Protein AF-A0A359LML8-F1 (afdb_monomer_lite)

Sequence (127 aa):
MDSRDPAESAIEPLVRTELSRILSSPEFEGADRMSALLKYLVTTTIEGRSDHLKESVIGVQVFGREIGYDTKIDPVVRVSAGRLRQRLLKFYERTGEAPAVRIEIPKGSYVPEFAMVGQPPSDPAAA

Secondary structure (DSSP, 8-state):
-----HHHHHHHHHHHHHHHHHHTSTTTTT-HHHHHHHHHHHHHHHTT-GGG--HHHHHHHTT-PPTT--TTT-THHHHHHHHHHHHHHHHHHHH-S--SEEEE--TT----EEEEBTB--------

Structure (mmCIF, N/CA/C/O backbone):
data_AF-A0A359LML8-F1
#
_entry.id   AF-A0A359LML8-F1
#
loop_
_atom_site.group_PDB
_atom_site.id
_atom_site.type_symbol
_atom_site.label_atom_id
_atom_site.label_alt_id
_atom_site.label_comp_id
_atom_site.label_asym_id
_atom_site.label_entity_id
_atom_site.label_seq_id
_atom_site.pdbx_PDB_ins_code
_atom_site.Cartn_x
_atom_site.Cartn_y
_atom_site.Cartn_z
_atom_site.occupancy
_atom_site.B_iso_or_equiv
_atom_site.auth_seq_id
_atom_site.auth_comp_id
_atom_site.auth_asym_id
_atom_site.auth_atom_id
_atom_site.pdbx_PDB_model_num
ATOM 1 N N . MET A 1 1 ? -23.415 -14.329 -12.732 1.00 40.69 1 MET A N 1
ATOM 2 C CA . MET A 1 1 ? -22.200 -14.947 -12.166 1.00 40.69 1 MET A CA 1
ATOM 3 C C . MET A 1 1 ? -21.335 -13.822 -11.636 1.00 40.69 1 MET A C 1
ATOM 5 O O . MET A 1 1 ? -20.413 -13.400 -12.308 1.00 40.69 1 MET A O 1
ATOM 9 N N . ASP A 1 2 ? -21.711 -13.292 -10.480 1.00 41.03 2 ASP A N 1
ATOM 10 C CA . ASP A 1 2 ? -20.857 -12.436 -9.658 1.00 41.03 2 ASP A CA 1
ATOM 11 C C . ASP A 1 2 ? -21.148 -12.910 -8.234 1.00 41.03 2 ASP A C 1
ATOM 13 O O . ASP A 1 2 ? -22.014 -12.392 -7.532 1.00 41.03 2 ASP A O 1
ATOM 17 N N . SER A 1 3 ? -20.597 -14.081 -7.906 1.00 42.03 3 SER A N 1
ATOM 18 C CA . SER A 1 3 ? -20.692 -14.667 -6.569 1.00 42.03 3 SER A CA 1
ATOM 19 C C . SER A 1 3 ? -19.691 -13.936 -5.687 1.00 42.03 3 SER A C 1
ATOM 21 O O . SER A 1 3 ? -18.690 -14.509 -5.278 1.00 42.03 3 SER A O 1
ATOM 23 N N . ARG A 1 4 ? -19.902 -12.637 -5.482 1.00 53.78 4 ARG A N 1
ATOM 24 C CA . ARG A 1 4 ? -19.145 -11.890 -4.492 1.00 53.78 4 ARG A CA 1
ATOM 25 C C . ARG A 1 4 ? -19.693 -12.295 -3.134 1.00 53.78 4 ARG A C 1
ATOM 27 O O . ARG A 1 4 ? -20.880 -12.093 -2.869 1.00 53.78 4 ARG A O 1
ATOM 34 N N . ASP A 1 5 ? -18.855 -12.911 -2.307 1.00 56.78 5 ASP A N 1
ATOM 35 C CA . ASP A 1 5 ? -19.229 -13.298 -0.955 1.00 56.78 5 ASP A CA 1
ATOM 36 C C . ASP A 1 5 ? -19.874 -12.097 -0.234 1.00 56.78 5 ASP A C 1
ATOM 38 O O . ASP A 1 5 ? -19.299 -11.002 -0.202 1.00 56.78 5 ASP A O 1
ATOM 42 N N . PRO A 1 6 ? -21.084 -12.245 0.338 1.00 57.53 6 PRO A N 1
ATOM 43 C CA . PRO A 1 6 ? -21.812 -11.128 0.947 1.00 57.53 6 PRO A CA 1
ATOM 44 C C . PRO A 1 6 ? -21.038 -10.488 2.111 1.00 57.53 6 PRO A C 1
ATOM 46 O O . PRO A 1 6 ? -21.205 -9.300 2.389 1.00 57.53 6 PRO A O 1
ATOM 49 N N . ALA A 1 7 ? -20.138 -11.247 2.746 1.00 60.34 7 ALA A N 1
ATOM 50 C CA . ALA A 1 7 ? -19.206 -10.747 3.753 1.00 60.34 7 ALA A CA 1
ATOM 51 C C . ALA A 1 7 ? -18.164 -9.770 3.168 1.00 60.34 7 ALA A C 1
ATOM 53 O O . ALA A 1 7 ? -17.849 -8.757 3.791 1.00 60.34 7 ALA A O 1
ATOM 54 N N . GLU A 1 8 ? -17.682 -10.012 1.945 1.00 63.41 8 GLU A N 1
ATOM 55 C CA . GLU A 1 8 ? -16.683 -9.177 1.266 1.00 63.41 8 GLU A CA 1
ATOM 56 C C . GLU A 1 8 ? -17.264 -7.839 0.784 1.00 63.41 8 GLU A C 1
ATOM 58 O O . GLU A 1 8 ? -16.579 -6.813 0.738 1.00 63.41 8 GLU A O 1
ATOM 63 N N . SER A 1 9 ? -18.558 -7.814 0.454 1.00 69.88 9 SER A N 1
ATOM 64 C CA . SER A 1 9 ? -19.255 -6.567 0.123 1.00 69.88 9 SER A CA 1
ATOM 65 C C . SER A 1 9 ? -19.500 -5.685 1.351 1.00 69.88 9 SER A C 1
ATOM 67 O O . SER A 1 9 ? -19.533 -4.461 1.221 1.00 69.88 9 SER A O 1
ATOM 69 N N . ALA A 1 10 ? -19.650 -6.277 2.540 1.00 77.00 10 ALA A N 1
ATOM 70 C CA . ALA A 1 10 ? -19.882 -5.539 3.781 1.00 77.00 10 ALA A CA 1
ATOM 71 C C . ALA A 1 10 ? -18.608 -4.863 4.325 1.00 77.00 10 ALA A C 1
ATOM 73 O O . ALA A 1 10 ? -18.699 -3.814 4.965 1.00 77.00 10 ALA A O 1
ATOM 74 N N . ILE A 1 11 ? -17.421 -5.420 4.046 1.00 83.00 11 ILE A N 1
ATOM 75 C CA . ILE A 1 11 ? -16.136 -4.849 4.490 1.00 83.00 11 ILE A CA 1
ATOM 76 C C . ILE A 1 11 ? -15.568 -3.783 3.560 1.00 83.00 11 ILE A C 1
ATOM 78 O O . ILE A 1 11 ? -14.766 -2.973 4.013 1.00 83.00 11 ILE A O 1
ATOM 82 N N . GLU A 1 12 ? -15.981 -3.729 2.290 1.00 87.19 12 GLU A N 1
ATOM 83 C CA . GLU A 1 12 ? -15.507 -2.722 1.328 1.00 87.19 12 GLU A CA 1
ATOM 84 C C . GLU A 1 12 ? -15.507 -1.278 1.880 1.00 87.19 12 GLU A C 1
ATOM 86 O O . GLU A 1 12 ? -14.471 -0.608 1.783 1.00 87.19 12 GLU A O 1
ATOM 91 N N . PRO A 1 13 ? -16.598 -0.762 2.487 1.00 88.75 13 PRO A N 1
ATOM 92 C CA . PRO A 1 13 ? -16.595 0.590 3.050 1.00 88.75 13 PRO A CA 1
ATOM 93 C C . PRO A 1 13 ? -15.630 0.748 4.236 1.00 88.75 13 PRO A C 1
ATOM 95 O O . PRO A 1 13 ? -15.017 1.810 4.386 1.00 88.75 13 PRO A O 1
ATOM 98 N N . LEU A 1 14 ? -15.447 -0.296 5.051 1.00 89.69 14 LEU A N 1
ATOM 99 C CA . LEU A 1 14 ? -14.494 -0.294 6.166 1.00 89.69 14 LEU A CA 1
ATOM 100 C C . LEU A 1 14 ? -13.058 -0.234 5.638 1.00 89.69 14 LEU A C 1
ATOM 102 O O . LEU A 1 14 ? -12.271 0.595 6.086 1.00 89.69 14 LEU A O 1
ATOM 106 N N . VAL A 1 15 ? -12.747 -1.047 4.627 1.00 90.81 15 VAL A N 1
ATOM 107 C CA . VAL A 1 15 ? -11.435 -1.098 3.970 1.00 90.81 15 VAL A CA 1
ATOM 108 C C . VAL A 1 15 ? -11.092 0.244 3.334 1.00 90.81 15 VAL A C 1
ATOM 110 O O . VAL A 1 15 ? -9.975 0.732 3.485 1.00 90.81 15 VAL A O 1
ATOM 113 N N . ARG A 1 16 ? -12.049 0.884 2.653 1.00 90.44 16 ARG A N 1
ATOM 114 C CA . ARG A 1 16 ? -11.850 2.223 2.078 1.00 90.44 16 ARG A CA 1
ATOM 115 C C . ARG A 1 16 ? -11.600 3.283 3.146 1.00 90.44 16 ARG A C 1
ATOM 117 O O . ARG A 1 16 ? -10.723 4.124 2.966 1.00 90.44 16 ARG A O 1
ATOM 124 N N . THR A 1 17 ? -12.347 3.232 4.246 1.00 90.69 17 THR A N 1
ATOM 125 C CA . THR A 1 17 ? -12.169 4.155 5.376 1.00 90.69 17 THR A CA 1
ATOM 126 C C . THR A 1 17 ? -10.782 4.000 5.990 1.00 90.69 17 THR A C 1
ATOM 128 O O . THR A 1 17 ? -10.086 4.991 6.211 1.00 90.69 17 THR A O 1
ATOM 131 N N . GLU A 1 18 ? -10.356 2.759 6.210 1.00 90.62 18 GLU A N 1
ATOM 132 C CA . GLU A 1 18 ? -9.043 2.447 6.761 1.00 90.62 18 GLU A CA 1
ATOM 133 C C . GLU A 1 18 ? -7.912 2.856 5.814 1.00 90.62 18 GLU A C 1
ATOM 135 O O . GLU A 1 18 ? -6.951 3.501 6.230 1.00 90.62 18 GLU A O 1
ATOM 140 N N . LEU A 1 19 ? -8.055 2.577 4.515 1.00 92.12 19 LEU A N 1
ATOM 141 C CA . LEU A 1 19 ? -7.123 3.047 3.495 1.00 92.12 19 LEU A CA 1
ATOM 142 C C . LEU A 1 19 ? -6.958 4.569 3.568 1.00 92.12 19 LEU A C 1
ATOM 144 O O . LEU A 1 19 ? -5.833 5.056 3.602 1.00 92.12 19 LEU A O 1
ATOM 148 N N . SER A 1 20 ? -8.056 5.326 3.621 1.00 90.81 20 SER A N 1
ATOM 149 C CA . SER A 1 20 ? -7.994 6.783 3.757 1.00 90.81 20 SER A CA 1
ATOM 150 C C . SER A 1 20 ? -7.273 7.218 5.036 1.00 90.81 20 SER A C 1
ATOM 152 O O . SER A 1 20 ? -6.448 8.125 4.966 1.00 90.81 20 SER A O 1
ATOM 154 N N . ARG A 1 21 ? -7.504 6.551 6.177 1.00 89.75 21 ARG A N 1
ATOM 155 C CA . ARG A 1 21 ? -6.776 6.828 7.430 1.00 89.75 21 ARG A CA 1
ATOM 156 C C . ARG A 1 21 ? -5.272 6.609 7.283 1.00 89.75 21 ARG A C 1
ATOM 158 O O . ARG A 1 21 ? -4.495 7.477 7.676 1.00 89.75 21 ARG A O 1
ATOM 165 N N . ILE A 1 22 ? -4.866 5.491 6.681 1.00 89.94 22 ILE A N 1
ATOM 166 C CA . ILE A 1 22 ? -3.453 5.175 6.439 1.00 89.94 22 ILE A CA 1
ATOM 167 C C . ILE A 1 22 ? -2.826 6.220 5.510 1.00 89.94 22 ILE A C 1
ATOM 169 O O . ILE A 1 22 ? -1.750 6.732 5.802 1.00 89.94 22 ILE A O 1
ATOM 173 N N . LEU A 1 23 ? -3.494 6.568 4.407 1.00 89.88 23 LEU A N 1
ATOM 174 C CA . LEU A 1 23 ? -2.984 7.535 3.429 1.00 89.88 23 LEU A CA 1
ATOM 175 C C . LEU A 1 23 ? -2.869 8.959 3.991 1.00 89.88 23 LEU A C 1
ATOM 177 O O . LEU A 1 23 ? -2.000 9.708 3.554 1.00 89.88 23 LEU A O 1
ATOM 181 N N . SER A 1 24 ? -3.719 9.321 4.952 1.00 88.69 24 SER A N 1
ATOM 182 C CA . SER A 1 24 ? -3.653 10.595 5.677 1.00 88.69 24 SER A CA 1
ATOM 183 C C . SER A 1 24 ? -2.695 10.573 6.873 1.00 88.69 24 SER A C 1
ATOM 185 O O . SER A 1 24 ? -2.579 11.575 7.574 1.00 88.69 24 SER A O 1
ATOM 187 N N . SER A 1 25 ? -2.018 9.453 7.139 1.00 87.75 25 SER A N 1
ATOM 188 C CA . SER A 1 25 ? -1.056 9.364 8.235 1.00 87.75 25 SER A CA 1
ATOM 189 C C . SER A 1 25 ? 0.305 9.968 7.855 1.00 87.75 25 SER A C 1
ATOM 191 O O . SER A 1 25 ? 0.723 9.849 6.701 1.00 87.75 25 SER A O 1
ATOM 193 N N . PRO A 1 26 ? 1.058 10.532 8.817 1.00 86.12 26 PRO A N 1
ATOM 194 C CA . PRO A 1 26 ? 2.414 11.040 8.587 1.00 86.12 26 PRO A CA 1
ATOM 195 C C . PRO A 1 26 ? 3.398 9.990 8.043 1.00 86.12 26 PRO A C 1
ATOM 197 O O . PRO A 1 26 ? 4.393 10.337 7.413 1.00 86.12 26 PRO A O 1
ATOM 200 N N . GLU A 1 27 ? 3.123 8.693 8.209 1.00 85.75 27 GLU A N 1
ATOM 201 C CA . GLU A 1 27 ? 3.934 7.611 7.636 1.00 85.75 27 GLU A CA 1
ATOM 202 C C . GLU A 1 27 ? 3.833 7.560 6.099 1.00 85.75 27 GLU A C 1
ATOM 204 O O . GLU A 1 27 ? 4.744 7.064 5.420 1.00 85.75 27 GLU A O 1
ATOM 209 N N . PHE A 1 28 ? 2.716 8.051 5.561 1.00 86.19 28 PHE A N 1
ATOM 210 C CA . PHE A 1 28 ? 2.382 8.095 4.138 1.00 86.19 28 PHE A CA 1
ATOM 211 C C . PHE A 1 28 ? 2.328 9.519 3.573 1.00 86.19 28 PHE A C 1
ATOM 213 O O . PHE A 1 28 ? 2.348 9.692 2.351 1.00 86.19 28 PHE A O 1
ATOM 220 N N . GLU A 1 29 ? 2.336 10.528 4.439 1.00 82.94 29 GLU A N 1
ATOM 221 C CA . GLU A 1 29 ? 2.447 11.934 4.076 1.00 82.94 29 GLU A CA 1
ATOM 222 C C . GLU A 1 29 ? 3.763 12.187 3.315 1.00 82.94 29 GLU A C 1
ATOM 224 O O . GLU A 1 29 ? 4.850 11.782 3.732 1.00 82.94 29 GLU A O 1
ATOM 229 N N . GLY A 1 30 ? 3.661 12.780 2.121 1.00 81.38 30 GLY A N 1
ATOM 230 C CA . GLY A 1 30 ? 4.803 13.004 1.223 1.00 81.38 30 GLY A CA 1
ATOM 231 C C . GLY A 1 30 ? 5.334 11.753 0.509 1.00 81.38 30 GLY A C 1
ATOM 232 O O . GLY A 1 30 ? 6.406 11.792 -0.096 1.00 81.38 30 GLY A O 1
ATOM 233 N N . ALA A 1 31 ? 4.620 10.625 0.571 1.00 85.38 31 ALA A N 1
ATOM 234 C CA . ALA A 1 31 ? 5.014 9.388 -0.090 1.00 85.38 31 ALA A CA 1
ATOM 235 C C . ALA A 1 31 ? 4.064 8.958 -1.209 1.00 85.38 31 ALA A C 1
ATOM 237 O O . ALA A 1 31 ? 3.603 7.813 -1.229 1.00 85.38 31 ALA A O 1
ATOM 238 N N . ASP A 1 32 ? 3.848 9.839 -2.184 1.00 85.38 32 ASP A N 1
ATOM 239 C CA . ASP A 1 32 ? 2.930 9.651 -3.313 1.00 85.38 32 ASP A CA 1
ATOM 240 C C . ASP A 1 32 ? 3.022 8.269 -3.962 1.00 85.38 32 ASP A C 1
ATOM 242 O O . ASP A 1 32 ? 2.008 7.627 -4.216 1.00 85.38 32 ASP A O 1
ATOM 246 N N . ARG A 1 33 ? 4.239 7.749 -4.159 1.00 87.00 33 ARG A N 1
ATOM 247 C CA . ARG A 1 33 ? 4.442 6.438 -4.793 1.00 87.00 33 ARG A CA 1
ATOM 248 C C . ARG A 1 33 ? 3.966 5.263 -3.935 1.00 87.00 33 ARG A C 1
ATOM 250 O O . ARG A 1 33 ? 3.443 4.290 -4.469 1.00 87.00 33 ARG A O 1
ATOM 257 N N . MET A 1 34 ? 4.144 5.334 -2.615 1.00 88.38 34 MET A N 1
ATOM 258 C CA . MET A 1 34 ? 3.683 4.284 -1.693 1.00 88.38 34 MET A CA 1
ATOM 259 C C . MET A 1 34 ? 2.179 4.381 -1.469 1.00 88.38 34 MET A C 1
ATOM 261 O O . MET A 1 34 ? 1.502 3.359 -1.413 1.00 88.38 34 MET A O 1
ATOM 265 N N . SER A 1 35 ? 1.665 5.607 -1.405 1.00 90.69 35 SER A N 1
ATOM 266 C CA . SER A 1 35 ? 0.239 5.903 -1.341 1.00 90.69 35 SER A CA 1
ATOM 267 C C . SER A 1 35 ? -0.492 5.397 -2.587 1.00 90.69 35 SER A C 1
ATOM 269 O O . SER A 1 35 ? -1.509 4.714 -2.473 1.00 90.69 35 SER A O 1
ATOM 271 N N . ALA A 1 36 ? 0.070 5.638 -3.776 1.00 91.00 36 ALA A N 1
ATOM 272 C CA . ALA A 1 36 ? -0.437 5.111 -5.039 1.00 91.00 36 ALA A CA 1
ATOM 273 C C . ALA A 1 36 ? -0.400 3.578 -5.075 1.00 91.00 36 ALA A C 1
ATOM 275 O O . ALA A 1 36 ? -1.390 2.963 -5.463 1.00 91.00 36 ALA A O 1
ATOM 276 N N . LEU A 1 37 ? 0.700 2.963 -4.619 1.00 91.44 37 LEU A N 1
ATOM 277 C CA . LEU A 1 37 ? 0.808 1.508 -4.527 1.00 91.44 37 LEU A CA 1
ATOM 278 C C . LEU A 1 37 ? -0.285 0.928 -3.627 1.00 91.44 37 LEU A C 1
ATOM 280 O O . LEU A 1 37 ? -1.059 0.097 -4.085 1.00 91.44 37 LEU A O 1
ATOM 284 N N . LEU A 1 38 ? -0.386 1.384 -2.377 1.00 91.75 38 LEU A N 1
ATOM 285 C CA . LEU A 1 38 ? -1.375 0.871 -1.429 1.00 91.75 38 LEU A CA 1
ATOM 286 C C . LEU A 1 38 ? -2.801 1.044 -1.958 1.00 91.75 38 LEU A C 1
ATOM 288 O O . LEU A 1 38 ? -3.585 0.097 -1.946 1.00 91.75 38 LEU A O 1
ATOM 292 N N . LYS A 1 39 ? -3.117 2.232 -2.485 1.00 91.75 39 LYS A N 1
ATOM 293 C CA . LYS A 1 39 ? -4.422 2.520 -3.081 1.00 91.75 39 LYS A CA 1
ATOM 294 C C . LYS A 1 39 ? -4.734 1.580 -4.242 1.00 91.75 39 LYS A C 1
ATOM 296 O O . LYS A 1 39 ? -5.850 1.070 -4.312 1.00 91.75 39 LYS A O 1
ATOM 301 N N . TYR A 1 40 ? -3.768 1.339 -5.127 1.00 92.06 40 TYR A N 1
ATOM 302 C CA . TYR A 1 40 ? -3.929 0.436 -6.262 1.00 92.06 40 TYR A CA 1
ATOM 303 C C . TYR A 1 40 ? -4.178 -1.004 -5.807 1.00 92.06 40 TYR A C 1
ATOM 305 O O . TYR A 1 40 ? -5.140 -1.622 -6.257 1.00 92.06 40 TYR A O 1
ATOM 313 N N . LEU A 1 41 ? -3.367 -1.513 -4.874 1.00 91.69 41 LEU A N 1
ATOM 314 C CA . LEU A 1 41 ? -3.506 -2.865 -4.330 1.00 91.69 41 LEU A CA 1
ATOM 315 C C . LEU A 1 41 ? -4.888 -3.079 -3.699 1.00 91.69 41 LEU A C 1
ATOM 317 O O . LEU A 1 41 ? -5.586 -4.037 -4.029 1.00 91.69 41 LEU A O 1
ATOM 321 N N . VAL A 1 42 ? -5.306 -2.157 -2.829 1.00 91.75 42 VAL A N 1
ATOM 322 C CA . VAL A 1 42 ? -6.591 -2.244 -2.124 1.00 91.75 42 VAL A CA 1
ATOM 323 C C . VAL A 1 42 ? -7.758 -2.141 -3.100 1.00 91.75 42 VAL A C 1
ATOM 325 O O . VAL A 1 42 ? -8.639 -2.994 -3.072 1.00 91.75 42 VAL A O 1
ATOM 328 N N . THR A 1 43 ? -7.741 -1.151 -4.000 1.00 90.56 43 THR A N 1
ATOM 329 C CA . THR A 1 43 ? -8.825 -0.937 -4.977 1.00 90.56 43 THR A CA 1
ATOM 330 C C . THR A 1 43 ? -8.983 -2.140 -5.905 1.00 90.56 43 THR A C 1
ATOM 332 O O . THR A 1 43 ? -10.085 -2.638 -6.088 1.00 90.56 43 THR A O 1
ATOM 335 N N . THR A 1 44 ? -7.878 -2.671 -6.425 1.00 90.50 44 THR A N 1
ATOM 336 C CA . THR A 1 44 ? -7.903 -3.834 -7.324 1.00 90.50 44 THR A CA 1
ATOM 337 C C . THR A 1 44 ? -8.439 -5.086 -6.620 1.00 90.50 44 THR A C 1
ATOM 339 O O . THR A 1 44 ? -9.117 -5.903 -7.241 1.00 90.50 44 THR A O 1
ATOM 342 N N . THR A 1 45 ? -8.171 -5.229 -5.318 1.00 89.25 45 THR A N 1
ATOM 343 C CA . THR A 1 45 ? -8.645 -6.371 -4.520 1.00 89.25 4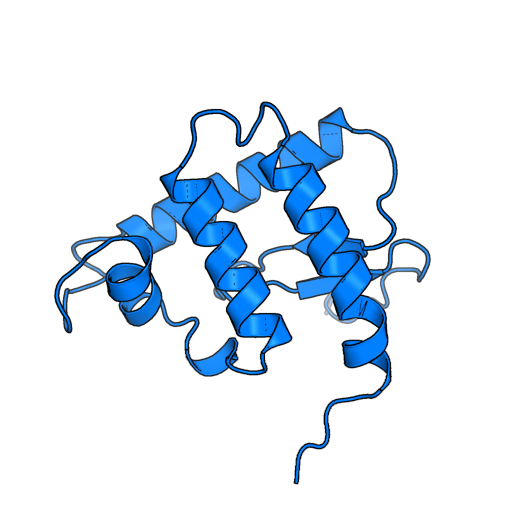5 THR A CA 1
ATOM 344 C C . THR A 1 45 ? -10.137 -6.280 -4.233 1.00 89.25 45 THR A C 1
ATOM 346 O O . THR A 1 45 ? -10.845 -7.249 -4.476 1.00 89.25 45 THR A O 1
ATOM 349 N N . ILE A 1 46 ? -10.645 -5.114 -3.810 1.00 86.62 46 ILE A N 1
ATOM 350 C CA . ILE A 1 46 ? -12.094 -4.919 -3.599 1.00 86.62 46 ILE A CA 1
ATOM 351 C C . ILE A 1 46 ? -12.898 -5.000 -4.909 1.00 86.62 46 ILE A C 1
ATOM 353 O O . ILE A 1 46 ? -14.086 -5.301 -4.883 1.00 86.62 46 ILE A O 1
ATOM 357 N N . GLU A 1 47 ? -12.257 -4.747 -6.056 1.00 85.75 47 GLU A N 1
ATOM 358 C CA . GLU A 1 47 ? -12.830 -4.950 -7.393 1.00 85.75 47 GLU A CA 1
ATOM 359 C C . GLU A 1 47 ? -12.814 -6.426 -7.842 1.00 85.75 47 GLU A C 1
ATOM 361 O O . GLU A 1 47 ? -13.228 -6.720 -8.962 1.00 85.75 47 GLU A O 1
ATOM 366 N N . GLY A 1 48 ? -12.301 -7.351 -7.020 1.00 82.88 48 GLY A N 1
ATOM 367 C CA . GLY A 1 48 ? -12.194 -8.774 -7.356 1.00 82.88 48 GLY A CA 1
ATOM 368 C C . GLY A 1 48 ? -11.144 -9.087 -8.428 1.00 82.88 48 GLY A C 1
ATOM 369 O O . GLY A 1 48 ? -11.124 -10.183 -8.981 1.00 82.88 48 GLY A O 1
ATOM 370 N N . ARG A 1 49 ? -10.249 -8.141 -8.745 1.00 84.62 49 ARG A N 1
ATOM 371 C CA . ARG A 1 49 ? -9.216 -8.285 -9.787 1.00 84.62 49 ARG A CA 1
ATOM 372 C C . ARG A 1 49 ? -7.846 -8.631 -9.208 1.00 84.62 49 ARG A C 1
ATOM 374 O O . ARG A 1 49 ? -6.823 -8.211 -9.744 1.00 84.62 49 ARG A O 1
ATOM 381 N N . SER A 1 50 ? -7.793 -9.399 -8.124 1.00 81.75 50 SER A N 1
ATOM 382 C CA . SER A 1 50 ? -6.540 -9.773 -7.450 1.00 81.75 50 SER A CA 1
ATOM 383 C C . SER A 1 50 ? -5.526 -10.474 -8.374 1.00 81.75 50 SER A C 1
ATOM 385 O O . SER A 1 50 ? -4.324 -10.324 -8.167 1.00 81.75 50 SER A O 1
ATOM 387 N N . ASP A 1 51 ? -5.965 -11.131 -9.457 1.00 80.50 51 ASP A N 1
ATOM 388 C CA . ASP A 1 51 ? -5.070 -11.704 -10.483 1.00 80.50 51 ASP A CA 1
ATOM 389 C C . ASP A 1 51 ? -4.196 -10.648 -11.197 1.00 80.50 51 ASP A C 1
ATOM 391 O O . ASP A 1 51 ? -3.100 -10.949 -11.679 1.00 80.50 51 ASP A O 1
ATOM 395 N N . HIS A 1 52 ? -4.634 -9.384 -11.213 1.00 79.88 52 HIS A N 1
ATOM 396 C CA . HIS A 1 52 ? -3.879 -8.264 -11.778 1.00 79.88 52 HIS A CA 1
ATOM 397 C C . HIS A 1 52 ? -2.800 -7.736 -10.817 1.00 79.88 52 HIS A C 1
ATOM 399 O O . HIS A 1 52 ? -1.989 -6.898 -11.205 1.00 79.88 52 HIS A O 1
ATOM 405 N N . LEU A 1 53 ? -2.716 -8.245 -9.583 1.00 86.56 53 LEU A N 1
ATOM 406 C CA . LEU A 1 53 ? -1.702 -7.859 -8.596 1.00 86.56 53 LEU A CA 1
ATOM 407 C C . LEU A 1 53 ? -0.401 -8.655 -8.759 1.00 86.56 53 LEU A C 1
ATOM 409 O O . LEU A 1 53 ? 0.193 -9.148 -7.801 1.00 86.56 53 LEU A O 1
ATOM 413 N N . LYS A 1 54 ? 0.063 -8.769 -10.003 1.00 88.00 54 LYS A N 1
ATOM 414 C CA . LYS A 1 54 ? 1.353 -9.374 -10.357 1.00 88.00 54 LYS A CA 1
ATOM 415 C C . LYS A 1 54 ? 2.446 -8.315 -10.325 1.00 88.00 54 LYS A C 1
ATOM 417 O O . LYS A 1 54 ? 2.201 -7.158 -10.660 1.00 88.00 54 LYS A O 1
ATOM 422 N N . GLU A 1 55 ? 3.668 -8.716 -9.970 1.00 88.94 55 GLU A N 1
ATOM 423 C CA . GLU A 1 55 ? 4.804 -7.793 -9.830 1.00 88.94 55 GLU A CA 1
ATOM 424 C C . GLU A 1 55 ? 4.997 -6.921 -11.082 1.00 88.94 55 GLU A C 1
ATOM 426 O O . GLU A 1 55 ? 5.081 -5.701 -10.981 1.00 88.94 55 GLU A O 1
ATOM 431 N N . SER A 1 56 ? 4.966 -7.536 -12.265 1.00 88.44 56 SER A N 1
ATOM 432 C CA . SER A 1 56 ? 5.086 -6.848 -13.554 1.00 88.44 56 SER A CA 1
ATOM 433 C C . SER A 1 56 ? 3.941 -5.866 -13.822 1.00 88.44 56 SER A C 1
ATOM 435 O O . SER A 1 56 ? 4.177 -4.742 -14.256 1.00 88.44 56 SER A O 1
ATOM 437 N N . VAL A 1 57 ? 2.696 -6.246 -13.530 1.00 90.38 57 VAL A N 1
ATOM 438 C CA . VAL A 1 57 ? 1.526 -5.376 -13.737 1.00 90.38 57 VAL A CA 1
ATOM 439 C C . VAL A 1 57 ? 1.599 -4.167 -12.813 1.00 90.38 57 VAL A C 1
ATOM 441 O O . VAL A 1 57 ? 1.426 -3.039 -13.265 1.00 90.38 57 VAL A O 1
ATOM 444 N N . ILE A 1 58 ? 1.939 -4.381 -11.542 1.00 90.94 58 ILE A N 1
ATOM 445 C CA . ILE A 1 58 ? 2.111 -3.306 -10.563 1.00 90.94 58 ILE A CA 1
ATOM 446 C C . ILE A 1 58 ? 3.230 -2.356 -11.006 1.00 90.94 58 ILE A C 1
ATOM 448 O O . ILE A 1 58 ? 3.073 -1.139 -10.926 1.00 90.94 58 ILE A O 1
ATOM 452 N N . GLY A 1 59 ? 4.348 -2.883 -11.511 1.00 91.19 59 GLY A N 1
ATOM 453 C CA . GLY A 1 59 ? 5.440 -2.067 -12.037 1.00 91.19 59 GLY A CA 1
ATOM 454 C C . GLY A 1 59 ? 5.010 -1.158 -13.184 1.00 91.19 59 GLY A C 1
ATOM 455 O O . GLY A 1 59 ? 5.358 0.021 -13.212 1.00 91.19 59 GLY A O 1
ATOM 456 N N . VAL A 1 60 ? 4.198 -1.669 -14.103 1.00 91.44 60 VAL A N 1
ATOM 457 C CA . VAL A 1 60 ? 3.668 -0.871 -15.214 1.00 91.44 60 VAL A CA 1
ATOM 458 C C . VAL A 1 60 ? 2.650 0.156 -14.707 1.00 91.44 60 VAL A C 1
ATOM 460 O O . VAL A 1 60 ? 2.805 1.350 -14.943 1.00 91.44 60 VAL A O 1
ATOM 463 N N . GLN A 1 61 ? 1.641 -0.294 -13.960 1.00 89.88 61 GLN A N 1
ATOM 464 C CA . GLN A 1 61 ? 0.476 0.513 -13.578 1.00 89.88 61 GLN A CA 1
ATOM 465 C C . GLN A 1 61 ? 0.785 1.566 -12.506 1.00 89.88 61 GLN A C 1
ATOM 467 O O . GLN A 1 61 ? 0.242 2.665 -12.547 1.00 89.88 61 GLN A O 1
ATOM 472 N N . VAL A 1 62 ? 1.660 1.248 -11.548 1.00 90.50 62 VAL A N 1
ATOM 473 C CA . VAL A 1 62 ? 1.991 2.131 -10.415 1.00 90.50 62 VAL A CA 1
ATOM 474 C C . VAL A 1 62 ? 3.355 2.789 -10.594 1.00 90.50 62 VAL A C 1
ATOM 476 O O . VAL A 1 62 ? 3.542 3.951 -10.236 1.00 90.50 62 VAL A O 1
ATOM 479 N N . PHE A 1 63 ? 4.338 2.052 -11.118 1.00 89.19 63 PHE A N 1
ATOM 480 C CA . PHE A 1 63 ? 5.714 2.541 -11.233 1.00 89.19 63 PHE A CA 1
ATOM 481 C C . PHE A 1 63 ? 6.041 3.126 -12.611 1.00 89.19 63 PHE A C 1
ATOM 483 O O . PHE A 1 63 ? 7.141 3.665 -12.746 1.00 89.19 63 PHE A O 1
ATOM 490 N N . GLY A 1 64 ? 5.115 3.068 -13.576 1.00 88.56 64 GLY A N 1
ATOM 491 C CA . GLY A 1 64 ? 5.295 3.605 -14.926 1.00 88.56 64 GLY A CA 1
ATOM 492 C C . GLY A 1 64 ? 6.363 2.863 -15.729 1.00 88.56 64 GLY A C 1
ATOM 493 O O . GLY A 1 64 ? 7.063 3.479 -16.529 1.00 88.56 64 GLY A O 1
ATOM 494 N N . ARG A 1 65 ? 6.568 1.569 -15.458 1.00 90.44 65 ARG A N 1
ATOM 495 C CA . ARG A 1 65 ? 7.525 0.740 -16.202 1.00 90.44 65 ARG A CA 1
ATOM 496 C C . ARG A 1 65 ? 6.958 0.289 -17.544 1.00 90.44 65 ARG A C 1
ATOM 498 O O . ARG A 1 65 ? 5.747 0.241 -17.732 1.00 90.44 65 ARG A O 1
ATOM 505 N N . GLU A 1 66 ? 7.849 -0.060 -18.468 1.00 90.19 66 GLU A N 1
ATOM 506 C CA . GLU A 1 66 ? 7.461 -0.639 -19.754 1.00 90.19 66 GLU A CA 1
ATOM 507 C C . GLU A 1 66 ? 6.835 -2.024 -19.589 1.00 90.19 66 GLU A C 1
ATOM 509 O O . GLU A 1 66 ? 7.203 -2.807 -18.709 1.00 90.19 66 GLU A O 1
ATOM 514 N N . ILE A 1 67 ? 5.886 -2.338 -20.469 1.00 88.38 67 ILE A N 1
ATOM 515 C CA . ILE A 1 67 ? 5.278 -3.666 -20.528 1.00 88.38 67 ILE A CA 1
ATOM 516 C C . ILE A 1 67 ? 6.374 -4.674 -20.883 1.00 88.38 67 ILE A C 1
ATOM 518 O O . ILE A 1 67 ? 7.041 -4.540 -21.902 1.00 88.38 67 ILE A O 1
ATOM 522 N N . GLY A 1 68 ? 6.552 -5.690 -20.038 1.00 84.69 68 GLY A N 1
ATOM 523 C CA . GLY A 1 68 ? 7.592 -6.704 -20.223 1.00 84.69 68 GLY A CA 1
ATOM 524 C C . GLY A 1 68 ? 8.943 -6.367 -19.587 1.00 84.69 68 GLY A C 1
ATOM 525 O O . GLY A 1 68 ? 9.902 -7.095 -19.832 1.00 84.69 68 GLY A O 1
ATOM 526 N N . TYR A 1 69 ? 9.036 -5.316 -18.759 1.00 88.31 69 TYR A N 1
ATOM 527 C CA . TYR A 1 69 ? 10.254 -5.066 -17.984 1.00 88.31 69 TYR A CA 1
ATOM 528 C C . TYR A 1 69 ? 10.607 -6.2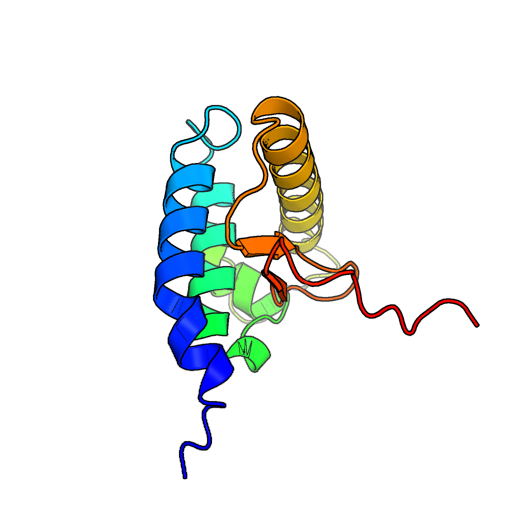65 -17.086 1.00 88.31 69 TYR A C 1
ATOM 530 O O . TYR A 1 69 ? 9.732 -6.952 -16.547 1.00 88.31 69 TYR A O 1
ATOM 538 N N . ASP A 1 70 ? 11.904 -6.505 -16.908 1.00 85.94 70 ASP A N 1
ATOM 539 C CA . ASP A 1 70 ? 12.385 -7.624 -16.105 1.00 85.94 70 ASP A CA 1
ATOM 540 C C . ASP A 1 70 ? 12.356 -7.270 -14.609 1.00 85.94 70 ASP A C 1
ATOM 542 O O . ASP A 1 70 ? 13.135 -6.442 -14.126 1.00 85.94 70 ASP A O 1
ATOM 546 N N . THR A 1 71 ? 11.469 -7.924 -13.855 1.00 86.81 71 THR A N 1
ATOM 547 C CA . THR A 1 71 ? 11.324 -7.726 -12.403 1.00 86.81 71 THR A CA 1
ATOM 548 C C . THR A 1 71 ? 12.522 -8.237 -11.599 1.00 86.81 71 THR A C 1
ATOM 550 O O . THR A 1 71 ? 12.695 -7.848 -10.443 1.00 86.81 71 THR A O 1
ATOM 553 N N . LYS A 1 72 ? 13.378 -9.089 -12.185 1.00 86.06 72 LYS A N 1
ATOM 554 C CA . LYS A 1 72 ? 14.637 -9.530 -11.565 1.00 86.06 72 LYS A CA 1
ATOM 555 C C . LYS A 1 72 ? 15.705 -8.447 -11.648 1.00 86.06 72 LYS A C 1
ATOM 557 O O . LYS A 1 72 ? 16.520 -8.339 -10.735 1.00 86.06 72 LYS A O 1
ATOM 562 N N . ILE A 1 73 ? 15.701 -7.669 -12.730 1.00 86.75 73 ILE A N 1
ATOM 563 C CA . ILE A 1 73 ? 16.642 -6.564 -12.949 1.00 86.75 73 ILE A CA 1
ATOM 564 C C . ILE A 1 73 ? 16.159 -5.310 -12.215 1.00 86.75 73 ILE A C 1
ATOM 566 O O . ILE A 1 73 ? 16.962 -4.603 -11.608 1.00 86.75 73 ILE A O 1
ATOM 570 N N . ASP A 1 74 ? 14.848 -5.059 -12.221 1.00 87.38 74 ASP A N 1
ATOM 571 C CA . ASP A 1 74 ? 14.233 -3.936 -11.523 1.00 87.38 74 ASP A CA 1
ATOM 572 C C . ASP A 1 74 ? 13.286 -4.399 -10.399 1.00 87.38 74 ASP A C 1
ATOM 574 O O . ASP A 1 74 ? 12.073 -4.537 -10.601 1.00 87.38 74 ASP A O 1
ATOM 578 N N . PRO A 1 75 ? 13.808 -4.584 -9.172 1.00 88.94 75 PRO A N 1
ATOM 579 C CA . PRO A 1 75 ? 13.027 -5.035 -8.028 1.00 88.94 75 PRO A CA 1
ATOM 580 C C . PRO A 1 75 ? 12.215 -3.898 -7.384 1.00 88.94 75 PRO A C 1
ATOM 582 O O . PRO A 1 75 ? 11.875 -3.989 -6.201 1.00 88.94 75 PRO A O 1
ATOM 585 N N . VAL A 1 76 ? 11.916 -2.803 -8.100 1.00 89.62 76 VAL A N 1
ATOM 586 C CA . VAL A 1 76 ? 11.234 -1.627 -7.535 1.00 89.62 76 VAL A CA 1
ATOM 587 C C . VAL A 1 76 ? 9.931 -1.991 -6.825 1.00 89.62 76 VAL A C 1
ATOM 589 O O . VAL A 1 76 ? 9.651 -1.455 -5.752 1.00 89.62 76 VAL A O 1
ATOM 592 N N . VAL A 1 77 ? 9.168 -2.943 -7.364 1.00 89.31 77 VAL A N 1
ATOM 593 C CA . VAL A 1 77 ? 7.901 -3.393 -6.779 1.00 89.31 77 VAL A CA 1
ATOM 594 C C . VAL A 1 77 ? 8.151 -4.189 -5.502 1.00 89.31 77 VAL A C 1
ATOM 596 O O . VAL A 1 77 ? 7.578 -3.856 -4.466 1.00 89.31 77 VAL A O 1
ATOM 599 N N . ARG A 1 78 ? 9.059 -5.175 -5.516 1.00 88.56 78 ARG A N 1
ATOM 600 C CA . ARG A 1 78 ? 9.465 -5.917 -4.309 1.00 88.56 78 ARG A CA 1
ATOM 601 C C . ARG A 1 78 ? 9.998 -5.000 -3.204 1.00 88.56 78 ARG A C 1
ATOM 603 O O . ARG A 1 78 ? 9.588 -5.136 -2.050 1.00 88.56 78 ARG A O 1
ATOM 610 N N . VAL A 1 79 ? 10.876 -4.055 -3.543 1.00 90.12 79 VAL A N 1
ATOM 611 C CA . VAL A 1 79 ? 11.448 -3.084 -2.593 1.00 90.12 79 VAL A CA 1
ATOM 612 C C . VAL A 1 79 ? 10.352 -2.191 -2.018 1.00 90.12 79 VAL A C 1
ATOM 614 O O . VAL A 1 79 ? 10.291 -1.984 -0.804 1.00 90.12 79 VAL A O 1
ATOM 617 N N . SER A 1 80 ? 9.453 -1.695 -2.867 1.00 89.94 80 SER A N 1
ATOM 618 C CA . SER A 1 80 ? 8.344 -0.840 -2.441 1.00 89.94 80 SER A CA 1
ATOM 619 C C . SER A 1 80 ? 7.339 -1.594 -1.580 1.00 89.94 80 SER A C 1
ATOM 621 O O . SER A 1 80 ? 6.934 -1.074 -0.549 1.00 89.94 80 SER A O 1
ATOM 623 N N . ALA A 1 81 ? 7.015 -2.844 -1.913 1.00 88.81 81 ALA A N 1
ATOM 624 C CA . ALA A 1 81 ? 6.170 -3.702 -1.088 1.00 88.81 81 ALA A CA 1
ATOM 625 C C . ALA A 1 81 ? 6.804 -3.974 0.287 1.00 88.81 81 ALA A C 1
ATOM 627 O O . ALA A 1 81 ? 6.114 -3.983 1.303 1.00 88.81 81 ALA A O 1
ATOM 628 N N . GLY A 1 82 ? 8.126 -4.164 0.353 1.00 89.88 82 GLY A N 1
ATOM 629 C CA . GLY A 1 82 ? 8.851 -4.264 1.623 1.00 89.88 82 GLY A CA 1
ATOM 630 C C . GLY A 1 82 ? 8.708 -3.000 2.476 1.00 89.88 82 GLY A C 1
ATOM 631 O O . GLY A 1 82 ? 8.349 -3.080 3.650 1.00 89.88 82 GLY A O 1
ATOM 632 N N . ARG A 1 83 ? 8.921 -1.824 1.873 1.00 89.56 83 ARG A N 1
ATOM 633 C CA . ARG A 1 83 ? 8.761 -0.522 2.546 1.00 89.56 83 ARG A CA 1
ATOM 634 C C . ARG A 1 83 ? 7.317 -0.258 2.969 1.00 89.56 83 ARG A C 1
ATOM 636 O O . ARG A 1 83 ? 7.095 0.267 4.055 1.00 89.56 83 ARG A O 1
ATOM 643 N N . LEU A 1 84 ? 6.355 -0.649 2.138 1.00 90.25 84 LEU A N 1
ATOM 644 C CA . LEU A 1 84 ? 4.931 -0.499 2.407 1.00 90.25 84 LEU A CA 1
ATOM 645 C C . LEU A 1 84 ? 4.523 -1.285 3.658 1.00 90.25 84 LEU A C 1
ATOM 647 O O . LEU A 1 84 ? 3.917 -0.712 4.556 1.00 90.25 84 LEU A O 1
ATOM 651 N N . ARG A 1 85 ? 4.954 -2.549 3.772 1.00 89.62 85 ARG A N 1
ATOM 652 C CA . ARG A 1 85 ? 4.728 -3.375 4.973 1.00 89.62 85 ARG A CA 1
ATOM 653 C C . ARG A 1 85 ? 5.310 -2.737 6.233 1.00 89.62 85 ARG A C 1
ATOM 655 O O . ARG A 1 85 ? 4.645 -2.683 7.258 1.00 89.62 85 ARG A O 1
ATOM 662 N N . GLN A 1 86 ? 6.538 -2.224 6.151 1.00 89.12 86 GLN A N 1
ATOM 663 C CA . GLN A 1 86 ? 7.191 -1.559 7.284 1.00 89.12 86 GLN A CA 1
ATOM 664 C C . GLN A 1 86 ? 6.444 -0.295 7.728 1.00 89.12 86 GLN A C 1
ATOM 666 O O . GLN A 1 86 ? 6.371 -0.010 8.918 1.00 89.12 86 GLN A O 1
ATOM 671 N N . ARG A 1 87 ? 5.877 0.466 6.789 1.00 89.00 87 ARG A N 1
ATOM 672 C CA . ARG A 1 87 ? 5.087 1.660 7.113 1.00 89.00 87 ARG A CA 1
ATOM 673 C C . ARG A 1 87 ? 3.721 1.333 7.685 1.00 89.00 87 ARG A C 1
ATOM 675 O O . ARG A 1 87 ? 3.330 1.981 8.644 1.00 89.00 87 ARG A O 1
ATOM 682 N N . LEU A 1 88 ? 3.040 0.327 7.140 1.00 88.94 88 LEU A N 1
ATOM 683 C CA . LEU A 1 88 ? 1.796 -0.181 7.717 1.00 88.94 88 LEU A CA 1
ATOM 684 C C . LEU A 1 88 ? 2.017 -0.630 9.163 1.00 88.94 88 LEU A C 1
ATOM 686 O O . LEU A 1 88 ? 1.252 -0.247 10.039 1.00 88.94 88 LEU A O 1
ATOM 690 N N . LEU A 1 89 ? 3.103 -1.364 9.427 1.00 87.62 89 LEU A N 1
ATOM 691 C CA . LEU A 1 89 ? 3.461 -1.768 10.785 1.00 87.62 89 LEU A CA 1
ATOM 692 C C . LEU A 1 89 ? 3.622 -0.550 11.707 1.00 87.62 89 LEU A C 1
ATOM 694 O O . LEU A 1 89 ? 2.940 -0.478 12.720 1.00 87.62 89 LEU A O 1
ATOM 698 N N . LYS A 1 90 ? 4.424 0.445 11.306 1.00 88.62 90 LYS A N 1
ATOM 699 C CA . LYS A 1 90 ? 4.623 1.681 12.084 1.00 88.62 90 LYS A CA 1
ATOM 700 C C . LYS A 1 90 ? 3.332 2.462 12.322 1.00 88.62 90 LYS A C 1
ATOM 702 O O . LYS A 1 90 ? 3.140 2.996 13.409 1.00 88.62 90 LYS A O 1
ATOM 707 N N . PHE A 1 91 ? 2.463 2.537 11.317 1.00 88.06 91 PHE A N 1
ATOM 708 C CA . PHE A 1 91 ? 1.161 3.187 11.437 1.00 88.06 91 PHE A CA 1
ATOM 709 C C . PHE A 1 91 ? 0.300 2.511 12.508 1.00 88.06 91 PHE A C 1
ATOM 711 O O . PHE A 1 91 ? -0.250 3.190 13.377 1.00 88.06 91 PHE A O 1
ATOM 718 N N . TYR A 1 92 ? 0.237 1.178 12.488 1.00 85.88 92 TYR A N 1
ATOM 719 C CA . TYR A 1 92 ? -0.521 0.409 13.472 1.00 85.88 92 TYR A CA 1
ATOM 720 C C . TYR A 1 92 ? 0.103 0.456 14.871 1.00 85.88 92 TYR A C 1
ATOM 722 O O . TYR A 1 92 ? -0.622 0.580 15.854 1.00 85.88 92 TYR A O 1
ATOM 730 N N . GLU A 1 93 ? 1.434 0.441 14.975 1.00 85.19 93 GLU A N 1
ATOM 731 C CA . GLU A 1 93 ? 2.151 0.607 16.246 1.00 85.19 93 GLU A CA 1
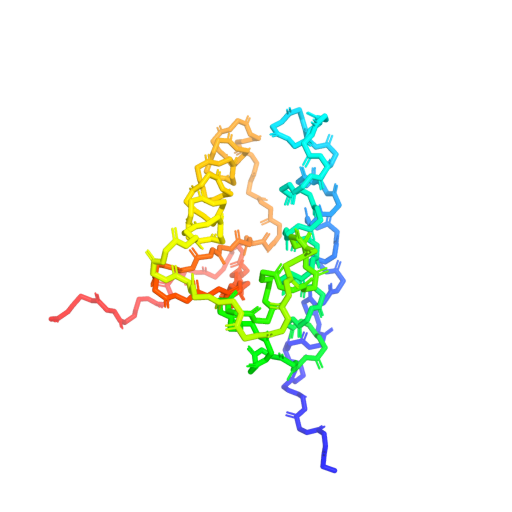ATOM 732 C C . GLU A 1 93 ? 1.931 1.994 16.866 1.00 85.19 93 GLU A C 1
ATOM 734 O O . GLU A 1 93 ? 1.827 2.116 18.085 1.00 85.19 93 GLU A O 1
ATOM 739 N N . ARG A 1 94 ? 1.849 3.044 16.040 1.00 82.69 94 ARG A N 1
ATOM 740 C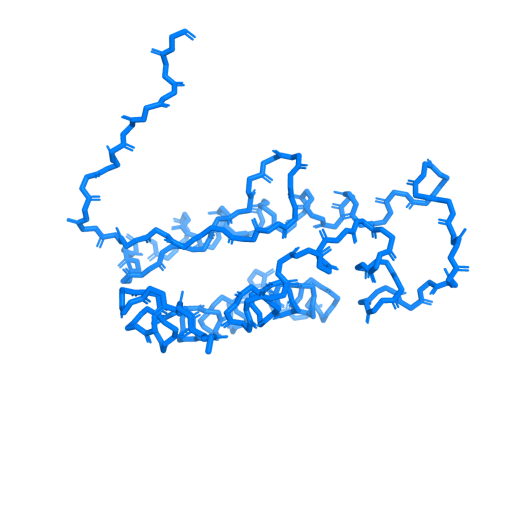 CA . ARG A 1 94 ? 1.691 4.430 16.502 1.00 82.69 94 ARG A CA 1
ATOM 741 C C . ARG A 1 94 ? 0.253 4.779 16.856 1.00 82.69 94 ARG A C 1
ATOM 743 O O . ARG A 1 94 ? 0.032 5.503 17.821 1.00 82.69 94 ARG A O 1
ATOM 750 N N . THR A 1 95 ? -0.706 4.309 16.061 1.00 74.38 95 THR A N 1
ATOM 751 C CA . THR A 1 95 ? -2.128 4.609 16.271 1.00 74.38 95 THR A CA 1
ATOM 752 C C . THR A 1 95 ? -2.612 4.020 17.593 1.00 74.38 95 THR A C 1
ATOM 754 O O . THR A 1 95 ? -3.423 4.653 18.260 1.00 74.38 95 THR A O 1
ATOM 757 N N . GLY A 1 96 ? -2.110 2.842 17.999 1.00 66.25 96 GLY A N 1
ATOM 758 C CA . GLY A 1 96 ? -2.463 2.160 19.257 1.00 66.25 96 GLY A CA 1
ATOM 759 C C . GLY A 1 96 ? -3.934 1.719 19.363 1.00 66.25 96 GLY A C 1
ATOM 760 O O . GLY A 1 96 ? -4.275 0.859 20.171 1.00 66.25 96 GLY A O 1
ATOM 761 N N . GLU A 1 97 ? -4.798 2.286 18.527 1.00 68.06 97 GLU A N 1
ATOM 762 C CA . GLU A 1 97 ? -6.211 2.002 18.377 1.00 68.06 97 GLU A CA 1
ATOM 763 C C . GLU A 1 97 ? -6.398 0.860 17.375 1.00 68.06 97 GLU A C 1
ATOM 765 O O . GLU A 1 97 ? -5.849 0.877 16.269 1.00 68.06 97 GLU A O 1
ATOM 770 N N . ALA A 1 98 ? -7.176 -0.145 17.768 1.00 69.62 98 ALA A N 1
ATOM 771 C CA . ALA A 1 98 ? -7.551 -1.234 16.883 1.00 69.62 98 ALA A CA 1
ATOM 772 C C . ALA A 1 98 ? -8.515 -0.698 15.805 1.00 69.62 98 ALA A C 1
ATOM 774 O O . ALA A 1 98 ? -9.618 -0.266 16.153 1.00 69.62 98 ALA A O 1
ATOM 775 N N . PRO A 1 99 ? -8.144 -0.703 14.512 1.00 81.94 99 PRO A N 1
ATOM 776 C CA . PRO A 1 99 ? -9.072 -0.313 13.456 1.00 81.94 99 PRO A CA 1
ATOM 777 C C . PRO A 1 99 ? -10.196 -1.347 13.340 1.00 81.94 99 PRO A C 1
ATOM 779 O O . PRO A 1 99 ? -10.020 -2.496 13.722 1.00 81.94 99 PRO A O 1
ATOM 782 N N . ALA A 1 100 ? -11.335 -0.994 12.742 1.00 84.62 100 ALA A N 1
ATOM 783 C CA . ALA A 1 100 ? -12.389 -1.982 12.475 1.00 84.62 100 ALA A CA 1
ATOM 784 C C . ALA A 1 100 ? -11.916 -3.093 11.512 1.00 84.62 100 ALA A C 1
ATOM 786 O O . ALA A 1 100 ? -12.318 -4.251 11.628 1.00 84.62 100 ALA A O 1
ATOM 787 N N . VAL A 1 101 ? -11.040 -2.741 10.567 1.00 88.19 101 VAL A N 1
ATOM 788 C CA . VAL A 1 101 ? -10.408 -3.667 9.628 1.00 88.19 101 VAL A CA 1
ATOM 789 C C . VAL A 1 101 ? -8.920 -3.364 9.548 1.00 88.19 101 VAL A C 1
ATOM 791 O O . VAL A 1 101 ? -8.522 -2.206 9.482 1.00 88.19 101 VAL A O 1
ATOM 794 N N . ARG A 1 102 ? -8.093 -4.402 9.550 1.00 87.62 102 ARG A N 1
ATOM 795 C CA . ARG A 1 102 ? -6.651 -4.302 9.372 1.00 87.62 102 ARG A CA 1
ATOM 796 C C . ARG A 1 102 ? -6.298 -4.673 7.939 1.00 87.62 102 ARG A C 1
ATOM 798 O O . ARG A 1 102 ? -6.749 -5.703 7.442 1.00 87.62 102 ARG A O 1
ATOM 805 N N . ILE A 1 103 ? -5.498 -3.828 7.291 1.00 89.81 103 ILE A N 1
ATOM 806 C CA . ILE A 1 103 ? -4.978 -4.081 5.946 1.00 89.81 103 ILE A CA 1
ATOM 807 C C . ILE A 1 103 ? -3.565 -4.640 6.083 1.00 89.81 103 ILE A C 1
ATOM 809 O O . ILE A 1 103 ? -2.645 -3.934 6.508 1.00 89.81 103 ILE A O 1
ATOM 813 N N . GLU A 1 104 ? -3.380 -5.897 5.698 1.00 87.06 104 GLU A N 1
ATOM 814 C CA . GLU A 1 104 ? -2.079 -6.562 5.715 1.00 87.06 104 GLU A CA 1
ATOM 815 C C . GLU A 1 104 ? -1.668 -6.987 4.312 1.00 87.06 104 GLU A C 1
ATOM 817 O O . GLU A 1 104 ? -2.495 -7.240 3.446 1.00 87.06 104 GLU A O 1
ATOM 822 N N . ILE A 1 105 ? -0.360 -7.016 4.056 1.00 88.44 105 ILE A N 1
ATOM 823 C CA . ILE A 1 105 ? 0.176 -7.435 2.760 1.00 88.44 105 ILE A CA 1
ATOM 824 C C . ILE A 1 105 ? 1.090 -8.633 3.015 1.00 88.44 105 ILE A C 1
ATOM 826 O O . ILE A 1 105 ? 2.238 -8.426 3.440 1.00 88.44 105 ILE A O 1
ATOM 830 N N . PRO A 1 106 ? 0.631 -9.871 2.768 1.00 83.88 106 PRO A N 1
ATOM 831 C CA . PRO A 1 106 ? 1.412 -11.080 3.009 1.00 83.88 106 PRO A CA 1
ATOM 832 C C . PRO A 1 106 ? 2.732 -11.069 2.239 1.00 83.88 106 PRO A C 1
ATOM 834 O O . PRO A 1 106 ? 2.879 -10.435 1.190 1.00 83.88 106 PRO A O 1
ATOM 837 N N . LYS A 1 107 ? 3.752 -11.753 2.764 1.00 78.44 107 LYS A N 1
ATOM 838 C CA . LYS A 1 107 ? 5.020 -11.941 2.041 1.00 78.44 107 LYS A CA 1
ATOM 839 C C . LYS A 1 107 ? 4.799 -12.931 0.896 1.00 78.44 107 LYS A C 1
ATOM 841 O O . LYS A 1 107 ? 4.148 -13.947 1.077 1.00 78.44 107 LYS A O 1
ATOM 846 N N . GLY A 1 108 ? 5.363 -12.642 -0.275 1.00 78.12 108 GLY A N 1
ATOM 847 C CA . GLY A 1 108 ? 5.228 -13.502 -1.460 1.00 78.12 108 GLY A CA 1
ATOM 848 C C . GLY A 1 108 ? 3.991 -13.223 -2.316 1.00 78.12 108 GLY A C 1
ATOM 849 O O . GLY A 1 108 ? 3.963 -13.642 -3.467 1.00 78.12 108 GLY A O 1
ATOM 850 N N . SER A 1 109 ? 3.035 -12.442 -1.812 1.00 82.19 109 SER A N 1
ATOM 851 C CA . SER A 1 109 ? 1.913 -11.921 -2.590 1.00 82.19 109 SER A CA 1
ATOM 852 C C . SER A 1 109 ? 1.862 -10.394 -2.507 1.00 82.19 109 SER A C 1
ATOM 854 O O . SER A 1 109 ? 2.454 -9.766 -1.621 1.00 82.19 109 SER A O 1
ATOM 856 N N . TYR A 1 110 ? 1.195 -9.792 -3.485 1.00 87.31 110 TYR A N 1
ATOM 857 C CA . TYR A 1 110 ? 0.861 -8.369 -3.493 1.00 87.31 110 TYR A CA 1
ATOM 858 C C . TYR A 1 110 ? -0.628 -8.137 -3.246 1.00 87.31 110 TYR A C 1
ATOM 860 O O . TYR A 1 110 ? -1.056 -6.988 -3.220 1.00 87.31 110 TYR A O 1
ATOM 868 N N . VAL A 1 111 ? -1.402 -9.207 -3.066 1.00 89.00 111 VAL A N 1
ATOM 869 C CA . VAL A 1 111 ? -2.821 -9.130 -2.732 1.00 89.00 111 VAL A CA 1
ATOM 870 C C . VAL A 1 111 ? -2.945 -8.751 -1.254 1.00 89.00 111 VAL A C 1
ATOM 872 O O . VAL A 1 111 ? -2.480 -9.526 -0.420 1.00 89.00 111 VAL A O 1
ATOM 875 N N . PRO A 1 112 ? -3.484 -7.568 -0.911 1.00 89.81 112 PRO A N 1
ATOM 876 C CA . PRO A 1 112 ? -3.773 -7.210 0.465 1.00 89.81 112 PRO A CA 1
ATOM 877 C C . PRO A 1 112 ? -4.878 -8.100 1.030 1.00 89.81 112 PRO A C 1
ATOM 879 O O . PRO A 1 112 ? -5.869 -8.383 0.361 1.00 89.81 112 PRO A O 1
ATOM 882 N N . GLU A 1 113 ? -4.706 -8.490 2.282 1.00 88.31 113 GLU A N 1
ATOM 883 C CA . GLU A 1 113 ? -5.681 -9.231 3.067 1.00 88.31 113 GLU A CA 1
ATOM 884 C C . GLU A 1 113 ? -6.344 -8.282 4.068 1.00 88.31 113 GLU A C 1
ATOM 886 O O . GLU A 1 113 ? -5.700 -7.395 4.640 1.00 88.31 113 GLU A O 1
ATOM 891 N N . PHE A 1 114 ? -7.651 -8.455 4.252 1.00 88.88 114 PHE A N 1
ATOM 892 C CA . PHE A 1 114 ? -8.473 -7.602 5.103 1.00 88.88 114 PHE A CA 1
ATOM 893 C C . PHE A 1 114 ? -8.993 -8.418 6.284 1.00 88.88 114 PHE A C 1
ATOM 895 O O . PHE A 1 114 ? -9.883 -9.250 6.124 1.00 88.88 114 PHE A O 1
ATOM 902 N N . ALA A 1 115 ? -8.447 -8.175 7.475 1.00 84.62 115 ALA A N 1
ATOM 903 C CA . ALA A 1 115 ? -8.844 -8.876 8.694 1.00 84.62 115 ALA A CA 1
ATOM 904 C C . ALA A 1 115 ? -9.706 -7.969 9.582 1.00 84.62 115 ALA A C 1
ATOM 906 O O . ALA A 1 115 ? -9.271 -6.882 9.961 1.00 84.62 115 ALA A O 1
ATOM 907 N N . MET A 1 116 ? -10.922 -8.391 9.940 1.00 83.19 116 MET A N 1
ATOM 908 C CA . MET A 1 116 ? -11.731 -7.663 10.927 1.00 83.19 116 MET A CA 1
ATOM 909 C C . MET A 1 116 ? -11.097 -7.777 12.317 1.00 83.19 116 MET A C 1
ATOM 911 O O . MET A 1 116 ? -10.927 -8.882 12.837 1.00 83.19 116 MET A O 1
ATOM 915 N N . VAL A 1 117 ? -10.783 -6.647 12.951 1.00 74.38 117 VAL A N 1
ATOM 916 C CA . VAL A 1 117 ? -10.223 -6.654 14.308 1.00 74.38 117 VAL A CA 1
ATOM 917 C C . VAL A 1 117 ? -11.381 -6.770 15.298 1.00 74.38 117 VAL A C 1
ATOM 919 O O . VAL A 1 117 ? -12.189 -5.859 15.443 1.00 74.38 117 VAL A O 1
ATOM 922 N N . GLY A 1 118 ? -11.503 -7.938 15.928 1.00 63.97 118 GLY A N 1
ATOM 923 C CA . GLY A 1 118 ? -12.650 -8.308 16.770 1.00 63.97 118 GLY A CA 1
ATOM 924 C C . GLY A 1 118 ? -13.089 -9.761 16.588 1.00 63.97 118 GLY A C 1
ATOM 925 O O . GLY A 1 118 ? -13.750 -10.320 17.461 1.00 63.97 118 GLY A O 1
ATOM 926 N N . GLN A 1 119 ? -12.658 -10.404 15.501 1.00 42.72 119 GLN A N 1
ATOM 927 C CA . GLN A 1 119 ? -12.646 -11.856 15.383 1.00 42.72 119 GLN A CA 1
ATOM 928 C C . GLN A 1 119 ? -11.259 -12.335 15.846 1.00 42.72 119 GLN A C 1
ATOM 930 O O . GLN A 1 119 ? -10.262 -11.793 15.361 1.00 42.72 119 GLN A O 1
ATOM 935 N N . PRO A 1 120 ? -11.139 -13.272 16.810 1.00 41.28 120 PRO A N 1
ATOM 936 C CA . PRO A 1 120 ? -9.839 -13.860 17.115 1.00 41.28 120 PRO A CA 1
ATOM 937 C C . PRO A 1 120 ? -9.234 -14.391 15.809 1.00 41.28 120 PRO A C 1
ATOM 939 O O . PRO A 1 120 ? -9.998 -14.904 14.980 1.00 41.28 120 PRO A O 1
ATOM 942 N N . PRO A 1 121 ? -7.910 -14.260 15.597 1.00 44.81 121 PRO A N 1
ATOM 943 C CA . PRO A 1 121 ? -7.271 -14.848 14.433 1.00 44.81 121 PRO A CA 1
ATOM 944 C C . PRO A 1 121 ? -7.634 -16.329 14.445 1.00 44.81 121 PRO A C 1
ATOM 946 O O . PRO A 1 121 ? -7.242 -17.069 15.347 1.00 44.81 121 PRO A O 1
ATOM 949 N N . SER A 1 12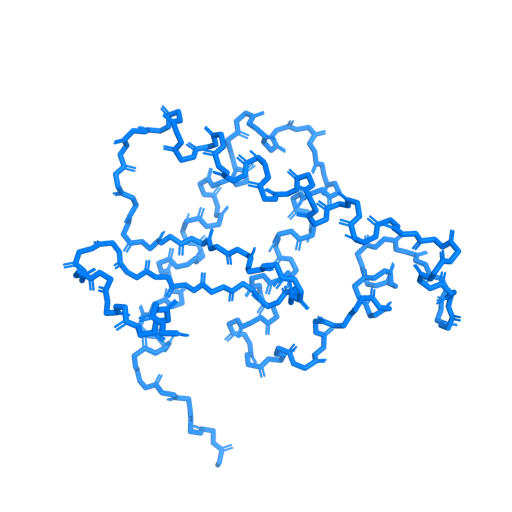2 ? -8.464 -16.745 13.491 1.00 46.31 122 SER A N 1
ATOM 950 C CA . SER A 1 122 ? -8.566 -18.156 13.169 1.00 46.31 122 SER A CA 1
ATOM 951 C C . SER A 1 122 ? -7.238 -18.464 12.509 1.00 46.31 122 SER A C 1
ATOM 953 O O . SER A 1 122 ? -7.042 -18.179 11.335 1.00 46.31 122 SER A O 1
ATOM 955 N N . ASP A 1 123 ? -6.287 -18.889 13.331 1.00 46.88 123 ASP A N 1
ATOM 956 C CA . ASP A 1 123 ? -5.054 -19.513 12.894 1.00 46.88 123 ASP A CA 1
ATOM 957 C C . ASP A 1 123 ? -5.438 -20.783 12.125 1.00 46.88 123 ASP A C 1
ATOM 959 O O . ASP A 1 123 ? -6.223 -21.596 12.631 1.00 46.88 123 ASP A O 1
ATOM 963 N N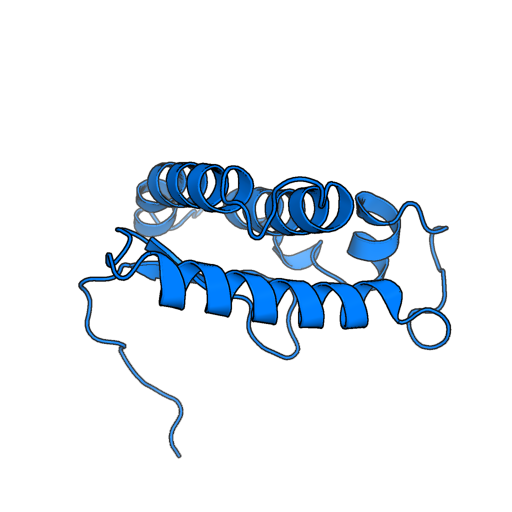 . PRO A 1 124 ? -4.931 -20.956 10.898 1.00 53.69 124 PRO A N 1
ATOM 964 C CA . PRO A 1 124 ? -4.444 -22.287 10.598 1.00 53.69 124 PRO A CA 1
ATOM 965 C C . PRO A 1 124 ? -3.139 -22.195 9.811 1.00 53.69 124 PRO A C 1
ATOM 967 O O . PRO A 1 124 ? -3.141 -22.395 8.600 1.00 53.69 124 PRO A O 1
ATOM 970 N N . ALA A 1 125 ? -2.017 -21.893 10.469 1.00 45.53 125 ALA A N 1
ATOM 971 C CA . ALA A 1 125 ? -0.702 -22.121 9.860 1.00 45.53 125 ALA A CA 1
ATOM 972 C C . ALA A 1 125 ? 0.453 -22.161 10.876 1.00 45.53 125 ALA A C 1
ATOM 974 O O . ALA A 1 125 ? 1.502 -21.552 10.664 1.00 45.53 125 ALA A O 1
ATOM 975 N N . ALA A 1 126 ? 0.300 -22.931 11.950 1.00 40.69 126 ALA A N 1
ATOM 976 C CA . ALA A 1 126 ? 1.435 -23.539 12.638 1.00 40.69 126 ALA A CA 1
ATOM 977 C C . ALA A 1 126 ? 1.287 -25.068 12.594 1.00 40.69 126 ALA A C 1
ATOM 979 O O . ALA A 1 126 ? 0.657 -25.663 13.467 1.00 40.69 126 ALA A O 1
ATOM 980 N N . ALA A 1 127 ? 1.846 -25.693 11.555 1.00 32.56 127 ALA A N 1
ATOM 981 C CA . ALA A 1 127 ? 2.150 -27.124 11.513 1.00 32.56 127 ALA A CA 1
ATOM 982 C C . ALA A 1 127 ? 3.385 -27.363 10.638 1.00 32.56 127 ALA A C 1
ATOM 984 O O . ALA A 1 127 ? 3.410 -26.829 9.505 1.00 32.56 127 ALA A O 1
#

Radius of gyration: 15.15 Å; chains: 1; bounding box: 39×40×40 Å

pLDDT: mean 81.31, std 14.51, range [32.56, 92.12]

Foldseek 3Di:
DCPDPPVLVVCLVLLVVVLVVLCPDPLNVVPQLLNQLSCVLSVCVSVVNQVCQDQQSSCCPRVVDDRPDDCVVPVVSVVSLVSSQVSLVVSCVVVVDDRQWRWHQDPPGSRTDIHGDPDPPPDDPDD